Protein AF-A0A961UV04-F1 (afdb_monomer_lite)

Sequence (150 aa):
HRDRMTTDLFFTLDLLDCFPDLKLLGDISHFLVGREFEWPIDETNHSYIHRILDSSWAFHGRVASREQVQIEISFPHHRMWLDLFLDWWEYGFRSWKRRAGPDDTLAFTCELGPKPYAITGPDGNDTTDRWAEALMMKDLVKARWDSLAS

Structure (mmCIF, N/CA/C/O backbone):
data_AF-A0A961UV04-F1
#
_entry.id   AF-A0A961UV04-F1
#
loop_
_atom_site.group_PDB
_atom_site.id
_atom_site.type_symbol
_atom_site.label_atom_id
_atom_site.label_alt_id
_atom_site.label_comp_id
_atom_site.label_asym_id
_atom_site.label_entity_id
_atom_site.label_seq_id
_atom_site.pdbx_PDB_ins_code
_atom_site.Cartn_x
_atom_site.Cartn_y
_atom_site.Cartn_z
_atom_site.occupancy
_atom_site.B_iso_or_equiv
_atom_site.auth_seq_id
_atom_site.auth_comp_id
_atom_site.auth_asym_id
_atom_site.auth_atom_id
_atom_site.pdbx_PDB_model_num
ATOM 1 N N . HIS A 1 1 ? -1.252 -11.346 0.962 1.00 73.31 1 HIS A N 1
ATOM 2 C CA . HIS A 1 1 ? -0.018 -12.121 0.700 1.00 73.31 1 HIS A CA 1
ATOM 3 C C . HIS A 1 1 ? -0.307 -13.309 -0.197 1.00 73.31 1 HIS A C 1
ATOM 5 O O . HIS A 1 1 ? -1.309 -13.978 0.045 1.00 73.31 1 HIS A O 1
ATOM 11 N N . ARG A 1 2 ? 0.547 -13.547 -1.206 1.00 72.50 2 ARG A N 1
ATOM 12 C CA . ARG A 1 2 ? 0.425 -14.647 -2.189 1.00 72.50 2 ARG A CA 1
ATOM 13 C C . ARG A 1 2 ? 0.533 -16.021 -1.513 1.00 72.50 2 ARG A C 1
ATOM 15 O O . ARG A 1 2 ? 1.174 -16.13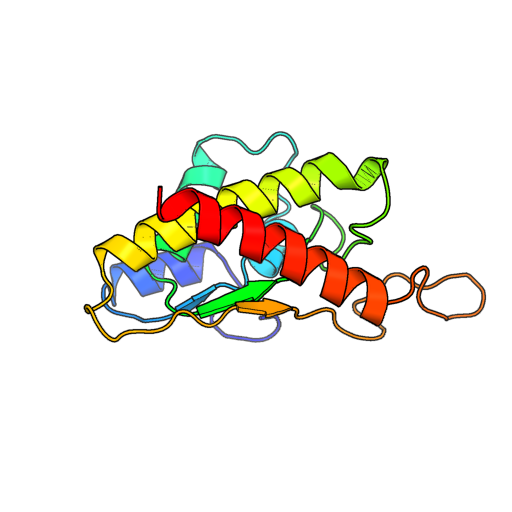6 -0.470 1.00 72.50 2 ARG A O 1
ATOM 22 N N . ASP A 1 3 ? -0.104 -17.037 -2.093 1.00 77.19 3 ASP A N 1
ATOM 23 C CA . ASP A 1 3 ? -0.145 -18.425 -1.592 1.00 77.19 3 ASP A CA 1
ATOM 24 C C . ASP A 1 3 ? -0.715 -18.561 -0.170 1.00 77.19 3 ASP A C 1
ATOM 26 O O . ASP A 1 3 ? -0.439 -19.512 0.566 1.00 77.19 3 ASP A O 1
ATOM 30 N N . ARG A 1 4 ? -1.536 -17.587 0.237 1.00 82.88 4 ARG A N 1
ATOM 31 C CA . ARG A 1 4 ? -2.293 -17.609 1.491 1.00 82.88 4 ARG A CA 1
ATOM 32 C C . ARG A 1 4 ? -3.780 -17.664 1.192 1.00 82.88 4 ARG A C 1
ATOM 34 O O . ARG A 1 4 ? -4.232 -17.208 0.148 1.00 82.88 4 ARG A O 1
ATOM 41 N N . MET A 1 5 ? -4.536 -18.156 2.168 1.00 84.75 5 MET A N 1
ATOM 42 C CA . MET A 1 5 ? -5.997 -18.231 2.120 1.00 84.75 5 MET A CA 1
ATOM 43 C C . MET A 1 5 ? -6.648 -16.893 1.710 1.00 84.75 5 MET A C 1
ATOM 45 O O . MET A 1 5 ? -7.600 -16.891 0.945 1.00 84.75 5 MET A O 1
ATOM 49 N N . THR A 1 6 ? -6.094 -15.760 2.150 1.00 88.94 6 THR A N 1
ATOM 50 C CA . THR A 1 6 ? -6.596 -14.404 1.863 1.00 88.94 6 THR A CA 1
ATOM 51 C C . THR A 1 6 ? -5.938 -13.742 0.642 1.00 88.94 6 THR A C 1
ATOM 53 O O . THR A 1 6 ? -5.827 -12.521 0.569 1.00 88.94 6 THR A O 1
ATOM 56 N N . THR A 1 7 ? -5.424 -14.529 -0.311 1.00 89.31 7 THR A N 1
ATOM 57 C CA . THR A 1 7 ? -4.916 -14.004 -1.595 1.00 89.31 7 THR A CA 1
ATOM 58 C C . THR A 1 7 ? -6.040 -13.453 -2.470 1.00 89.31 7 THR A C 1
ATOM 60 O O . THR A 1 7 ? -5.854 -12.420 -3.108 1.00 89.31 7 THR A O 1
ATOM 63 N N . ASP A 1 8 ? -7.183 -14.138 -2.520 1.00 94.56 8 ASP A N 1
ATOM 64 C CA . ASP A 1 8 ? -8.311 -13.725 -3.353 1.00 94.56 8 ASP A CA 1
ATOM 65 C C . ASP A 1 8 ? -9.168 -12.670 -2.641 1.00 94.56 8 ASP A C 1
ATOM 67 O O . ASP A 1 8 ? -9.497 -12.810 -1.459 1.00 94.56 8 ASP A O 1
ATOM 71 N N . LEU A 1 9 ? -9.520 -11.605 -3.368 1.00 96.81 9 LEU A N 1
ATOM 72 C CA . LEU A 1 9 ? -10.275 -10.481 -2.818 1.00 96.81 9 LEU A CA 1
ATOM 73 C C . LEU A 1 9 ? -11.675 -10.909 -2.388 1.00 96.81 9 LEU A C 1
ATOM 75 O O . LEU A 1 9 ? -12.067 -10.634 -1.260 1.00 96.81 9 LEU A O 1
ATOM 79 N N . PHE A 1 10 ? -12.422 -11.580 -3.263 1.00 97.12 10 PHE A N 1
ATOM 80 C CA . PHE A 1 10 ? -13.821 -11.904 -2.991 1.00 97.12 10 PHE A CA 1
ATOM 81 C C . PHE A 1 10 ? -13.951 -12.929 -1.878 1.00 97.12 10 PHE A C 1
ATOM 83 O O . PHE A 1 10 ? -14.726 -12.712 -0.954 1.00 97.12 10 PHE A O 1
ATOM 90 N N . PHE A 1 11 ? -13.099 -13.950 -1.873 1.00 96.69 11 PHE A N 1
ATOM 91 C CA . PHE A 1 11 ? -13.034 -14.885 -0.761 1.00 96.69 11 PHE A CA 1
ATOM 92 C C . PHE A 1 11 ? -12.695 -14.187 0.565 1.00 96.69 11 PHE A C 1
ATOM 94 O O . PHE A 1 11 ? -13.271 -14.501 1.604 1.00 96.69 11 PHE A O 1
ATOM 101 N N . THR A 1 12 ? -11.784 -13.208 0.551 1.00 97.44 12 THR A N 1
ATOM 102 C CA . THR A 1 12 ? -11.477 -12.426 1.758 1.00 97.44 12 THR A CA 1
ATOM 103 C C . THR A 1 12 ? -12.672 -11.579 2.201 1.00 97.44 12 THR A C 1
ATOM 105 O O . THR A 1 12 ? -12.923 -11.484 3.399 1.00 97.44 12 THR A O 1
ATOM 108 N N . LEU A 1 13 ? -13.439 -10.999 1.274 1.00 98.00 13 LEU A N 1
ATOM 109 C CA . LEU A 1 13 ? -14.670 -10.273 1.602 1.00 98.00 13 LEU A CA 1
ATOM 110 C C . LEU A 1 13 ? -15.741 -11.201 2.197 1.00 98.00 13 LEU A C 1
ATOM 112 O O . LEU A 1 13 ? -16.330 -10.843 3.213 1.00 98.00 13 LEU A O 1
ATOM 116 N N . ASP A 1 14 ? -15.926 -12.403 1.645 1.00 97.88 14 ASP A N 1
ATOM 117 C CA . ASP A 1 14 ? -16.846 -13.411 2.191 1.00 97.88 14 ASP A CA 1
ATOM 118 C C . ASP A 1 14 ? -16.440 -13.830 3.615 1.00 97.88 14 ASP A C 1
ATOM 120 O O . ASP A 1 14 ? -17.284 -14.008 4.499 1.00 97.88 14 ASP A O 1
ATOM 124 N N . LEU A 1 15 ? -15.131 -13.949 3.874 1.00 97.12 15 LEU A N 1
ATOM 125 C CA . LEU A 1 15 ? -14.613 -14.190 5.221 1.00 97.12 15 LEU A CA 1
ATOM 126 C C . LEU A 1 15 ? -14.935 -13.036 6.175 1.00 97.12 15 LEU A C 1
ATOM 128 O O . LEU A 1 15 ? -15.293 -13.300 7.320 1.00 97.12 15 LEU A O 1
ATOM 132 N N . LEU A 1 16 ? -14.820 -11.783 5.731 1.00 97.56 16 LEU A N 1
ATOM 133 C CA . LEU A 1 16 ? -15.167 -10.618 6.551 1.00 97.56 16 LEU A CA 1
ATOM 134 C C . LEU A 1 16 ? -16.668 -10.548 6.851 1.00 97.56 16 LEU A C 1
ATOM 136 O O . LEU A 1 16 ? -17.039 -10.139 7.947 1.00 97.56 16 LEU A O 1
ATOM 140 N N . ASP A 1 17 ? -17.524 -11.003 5.935 1.00 97.56 17 ASP A N 1
ATOM 141 C CA . ASP A 1 17 ? -18.967 -11.102 6.187 1.00 97.56 17 ASP A CA 1
ATOM 142 C C . ASP A 1 17 ? -19.293 -12.166 7.248 1.00 97.56 17 ASP A C 1
ATOM 144 O O . ASP A 1 17 ? -20.208 -11.992 8.054 1.00 97.56 17 ASP A O 1
ATOM 148 N N . CYS A 1 18 ? -18.510 -13.247 7.304 1.00 97.81 18 CYS A N 1
ATOM 149 C CA . CYS A 1 18 ? -18.651 -14.291 8.322 1.00 97.81 18 CYS A CA 1
ATOM 150 C C . CYS A 1 18 ? -18.003 -13.915 9.668 1.00 97.81 18 CYS A C 1
ATOM 152 O O . CYS A 1 18 ? -18.469 -14.345 10.724 1.00 97.81 18 CYS A O 1
ATOM 154 N N . PHE A 1 19 ? -16.920 -13.135 9.634 1.00 97.06 19 PHE A N 1
ATOM 155 C CA . PHE A 1 19 ? -16.104 -12.757 10.788 1.00 97.06 19 PHE A CA 1
ATOM 156 C C . PHE A 1 19 ? -15.836 -11.241 10.780 1.00 97.06 19 PHE A C 1
ATOM 158 O O . PHE A 1 19 ? -14.717 -10.816 10.485 1.00 97.06 19 PHE A O 1
ATOM 165 N N . PRO A 1 20 ? -16.830 -10.407 11.136 1.00 94.50 20 PRO A N 1
ATOM 166 C CA . PRO A 1 20 ? -16.734 -8.948 11.005 1.00 94.50 20 PRO A CA 1
ATOM 167 C C . PRO A 1 20 ? -15.636 -8.313 11.872 1.00 94.50 20 PRO A C 1
ATOM 169 O O . PRO A 1 20 ? -15.096 -7.266 11.520 1.00 94.50 20 PRO A O 1
ATOM 172 N N . ASP A 1 21 ? -15.254 -8.967 12.972 1.00 95.00 21 ASP A N 1
ATOM 173 C CA . ASP A 1 21 ? -14.198 -8.501 13.879 1.00 95.00 21 ASP A CA 1
ATOM 174 C C . ASP A 1 21 ? -12.790 -9.000 13.494 1.00 95.00 21 ASP A C 1
ATOM 176 O O . ASP A 1 21 ? -11.817 -8.767 14.224 1.00 95.00 21 ASP A O 1
ATOM 180 N N . LEU A 1 22 ? -12.652 -9.710 12.365 1.00 96.38 22 LEU A N 1
ATOM 181 C CA . LEU A 1 22 ? -11.370 -10.239 11.907 1.00 96.38 22 LEU A CA 1
ATOM 182 C C . LEU A 1 22 ? -10.386 -9.096 11.630 1.00 96.38 22 LEU A C 1
ATOM 184 O O . LEU A 1 22 ? -10.621 -8.222 10.798 1.00 96.38 22 LEU A O 1
ATOM 188 N N . LYS A 1 23 ? -9.241 -9.130 12.316 1.00 96.38 23 LYS A N 1
ATOM 189 C CA . LYS A 1 23 ? -8.183 -8.130 12.155 1.00 96.38 23 LYS A CA 1
ATOM 190 C C . LYS A 1 23 ? -7.231 -8.536 11.034 1.00 96.38 23 LYS A C 1
ATOM 192 O O . LYS A 1 23 ? -6.533 -9.543 11.151 1.00 96.38 23 LYS A O 1
ATOM 197 N N . LEU A 1 24 ? -7.172 -7.736 9.973 1.00 97.12 24 LEU A N 1
ATOM 198 C CA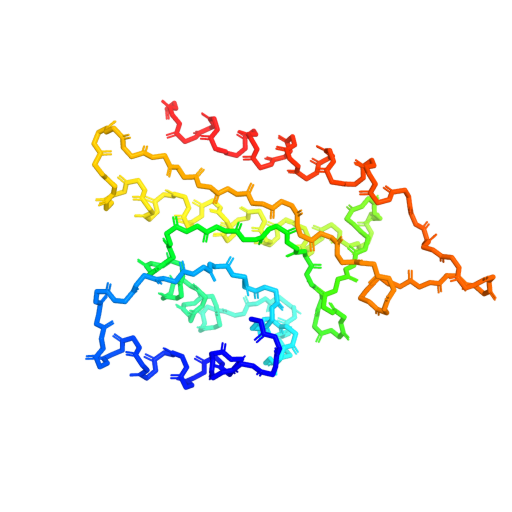 . LEU A 1 24 ? -6.295 -7.974 8.828 1.00 97.12 24 LEU A CA 1
ATOM 199 C C . LEU A 1 24 ? -4.987 -7.179 8.914 1.00 97.12 24 LEU A C 1
ATOM 201 O O . LEU A 1 24 ? -4.939 -6.059 9.429 1.00 97.12 24 LEU A O 1
ATOM 205 N N . LEU A 1 25 ? -3.935 -7.753 8.331 1.00 96.75 25 LEU A N 1
ATOM 206 C CA . LEU A 1 25 ? -2.766 -7.013 7.864 1.00 96.75 25 LEU A CA 1
ATOM 207 C C . LEU A 1 25 ? -3.048 -6.550 6.428 1.00 96.75 25 LEU A C 1
ATOM 209 O O . LEU A 1 25 ? -3.100 -7.369 5.509 1.00 96.75 25 LEU A O 1
ATOM 213 N N . GLY A 1 26 ? -3.277 -5.251 6.255 1.00 96.62 26 GLY A N 1
ATOM 214 C CA . GLY A 1 26 ? -3.681 -4.617 5.005 1.00 96.62 26 GLY A CA 1
ATOM 215 C C . GLY A 1 26 ? -2.534 -4.500 4.006 1.00 96.62 26 GLY A C 1
ATOM 216 O O . GLY A 1 26 ? -1.926 -3.440 3.871 1.00 96.62 26 GLY A O 1
ATOM 217 N N . ASP A 1 27 ? -2.250 -5.588 3.295 1.00 96.19 27 ASP A N 1
ATOM 218 C CA . ASP A 1 27 ? -1.378 -5.603 2.117 1.00 96.19 27 ASP A CA 1
ATOM 219 C C . ASP A 1 27 ? -2.226 -5.606 0.836 1.00 96.19 27 ASP A C 1
ATOM 221 O O . ASP A 1 27 ? -2.447 -6.636 0.192 1.00 96.19 27 ASP A O 1
ATOM 225 N N . ILE A 1 28 ? -2.756 -4.427 0.503 1.00 97.81 28 ILE A N 1
ATOM 226 C CA . ILE A 1 28 ? -3.718 -4.231 -0.593 1.00 97.81 28 ILE A CA 1
ATOM 227 C C . ILE A 1 28 ? -3.088 -4.354 -1.990 1.00 97.81 28 ILE A C 1
ATOM 229 O O . ILE A 1 28 ? -3.810 -4.482 -2.980 1.00 97.81 28 ILE A O 1
ATOM 233 N N . SER A 1 29 ? -1.752 -4.391 -2.073 1.00 96.88 29 SER A N 1
ATOM 234 C CA . SER A 1 29 ? -1.009 -4.561 -3.327 1.00 96.88 29 SER A CA 1
ATOM 235 C C . SER A 1 29 ? -1.382 -5.857 -4.049 1.00 96.88 29 SER A C 1
ATOM 237 O O . SER A 1 29 ? -1.555 -5.875 -5.268 1.00 96.88 29 SER A O 1
ATOM 239 N N . HIS A 1 30 ? -1.612 -6.925 -3.282 1.00 95.88 30 HIS A N 1
ATOM 240 C CA . HIS A 1 30 ? -2.008 -8.230 -3.800 1.00 95.88 30 HIS A CA 1
ATOM 241 C C . HIS A 1 30 ? -3.412 -8.251 -4.403 1.00 95.88 30 HIS A C 1
ATOM 243 O O . HIS A 1 30 ? -3.635 -8.989 -5.360 1.00 95.88 30 HIS A O 1
ATOM 249 N N . PHE A 1 31 ? -4.345 -7.457 -3.874 1.00 97.50 31 PHE A N 1
ATOM 250 C CA . PHE A 1 31 ? -5.699 -7.400 -4.419 1.00 97.50 31 PHE A CA 1
ATOM 251 C C . PHE A 1 31 ? -5.728 -6.638 -5.738 1.00 97.50 31 PHE A C 1
ATOM 253 O O . PHE A 1 31 ? -6.336 -7.126 -6.685 1.00 97.50 31 PHE A O 1
ATOM 260 N N . LEU A 1 32 ? -5.016 -5.508 -5.831 1.00 97.50 32 LEU A N 1
ATOM 261 C CA . LEU A 1 32 ? -4.940 -4.728 -7.067 1.00 97.50 32 LEU A CA 1
ATOM 262 C C . LEU A 1 32 ? -4.363 -5.553 -8.223 1.00 97.50 32 LEU A C 1
ATOM 264 O O . LEU A 1 32 ? -4.982 -5.621 -9.283 1.00 97.50 32 LEU A O 1
ATOM 268 N N . VAL A 1 33 ? -3.214 -6.208 -8.011 1.00 96.38 33 VAL A N 1
ATOM 269 C CA . VAL A 1 33 ? -2.577 -7.023 -9.060 1.00 96.38 33 VAL A CA 1
ATOM 270 C C . VAL A 1 33 ? -3.356 -8.315 -9.325 1.00 96.38 33 VAL A C 1
ATOM 272 O O . VAL A 1 33 ? -3.543 -8.701 -10.470 1.00 96.38 33 VAL A O 1
ATOM 275 N N . GLY A 1 34 ? -3.863 -8.987 -8.284 1.00 95.44 34 GLY A N 1
ATOM 276 C CA . GLY A 1 34 ? -4.549 -10.276 -8.425 1.00 95.44 34 GLY A CA 1
ATOM 277 C C . GLY A 1 34 ? -5.927 -10.177 -9.078 1.00 95.44 34 GLY A C 1
ATOM 278 O O . GLY A 1 34 ? -6.380 -11.129 -9.709 1.00 95.44 34 GLY A O 1
ATOM 279 N N . ARG A 1 35 ? -6.597 -9.030 -8.934 1.00 95.62 35 ARG A N 1
ATOM 280 C CA . ARG A 1 35 ? -7.882 -8.735 -9.581 1.00 95.62 35 ARG A CA 1
ATOM 281 C C . ARG A 1 35 ? -7.736 -7.926 -10.861 1.00 95.62 35 ARG A C 1
ATOM 283 O O . ARG A 1 35 ? -8.752 -7.617 -11.477 1.00 95.62 35 ARG A O 1
ATOM 290 N N . GLU A 1 36 ? -6.502 -7.592 -11.228 1.00 96.38 36 GLU A N 1
ATOM 291 C CA . GLU A 1 36 ? -6.175 -6.793 -12.397 1.00 96.38 36 GLU A CA 1
ATOM 292 C C . GLU A 1 36 ? -7.005 -5.501 -12.506 1.00 96.38 36 GLU A C 1
ATOM 294 O O . GLU A 1 36 ? -7.623 -5.229 -13.538 1.00 96.38 36 GLU A O 1
ATOM 299 N N . PHE A 1 37 ? -7.049 -4.695 -11.442 1.00 97.69 37 PHE A N 1
ATOM 300 C CA . PHE A 1 37 ? -7.857 -3.476 -11.475 1.00 97.69 37 PHE A CA 1
ATOM 301 C C . PHE A 1 37 ? -7.388 -2.512 -12.576 1.00 97.69 37 PHE A C 1
ATOM 303 O O . PHE A 1 37 ? -6.222 -2.112 -12.630 1.00 97.69 37 PHE A O 1
ATOM 310 N N . GLU A 1 38 ? -8.314 -2.143 -13.460 1.00 95.94 38 GLU A N 1
ATOM 311 C CA . GLU A 1 38 ? -8.074 -1.188 -14.536 1.00 95.94 38 GLU A CA 1
ATOM 312 C C . GLU A 1 38 ? -7.961 0.235 -13.988 1.00 95.94 38 GLU A C 1
ATOM 314 O O . GLU A 1 38 ? -8.672 0.614 -13.062 1.00 95.94 38 GLU A O 1
ATOM 319 N N . TRP A 1 39 ? -7.061 1.026 -14.571 1.00 94.00 39 TRP A N 1
ATOM 320 C CA . TRP A 1 39 ? -6.954 2.443 -14.257 1.00 94.00 39 TRP A CA 1
ATOM 321 C C . TRP A 1 39 ? -7.790 3.292 -15.232 1.00 94.00 39 TRP A C 1
ATOM 323 O O . TRP A 1 39 ? -7.642 3.109 -16.441 1.00 94.00 39 TRP A O 1
ATOM 333 N N . PRO A 1 40 ? -8.562 4.290 -14.762 1.00 96.62 40 PRO A N 1
ATOM 334 C CA . PRO A 1 40 ? -8.799 4.636 -13.360 1.00 96.62 40 P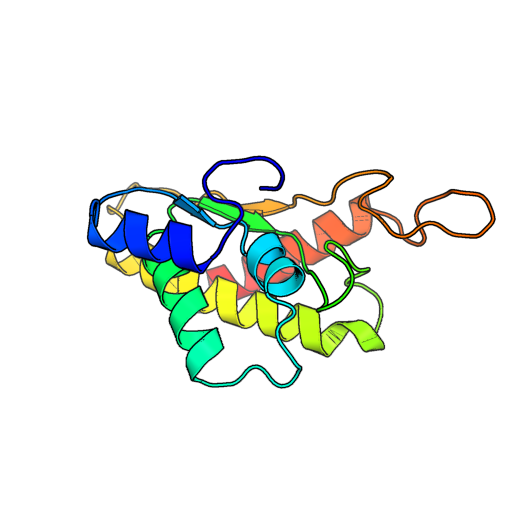RO A CA 1
ATOM 335 C C . PRO A 1 40 ? -9.671 3.595 -12.650 1.00 96.62 40 PRO A C 1
ATOM 337 O O . PRO A 1 40 ? -10.570 3.018 -13.256 1.00 96.62 40 PRO A O 1
ATOM 340 N N . ILE A 1 41 ? -9.410 3.388 -11.356 1.00 97.81 41 ILE A N 1
ATOM 341 C CA . ILE A 1 41 ? -10.168 2.431 -10.544 1.00 97.81 41 ILE A CA 1
ATOM 342 C C . ILE A 1 41 ? -11.611 2.929 -10.410 1.00 97.81 41 ILE A C 1
ATOM 344 O O . ILE A 1 41 ? -11.848 4.071 -10.017 1.00 97.81 41 ILE A O 1
ATOM 348 N N . ASP A 1 42 ? -12.581 2.076 -10.731 1.00 97.94 42 ASP A N 1
ATOM 349 C CA . ASP A 1 42 ? -13.995 2.415 -10.581 1.00 97.94 42 ASP A CA 1
ATOM 350 C C . ASP A 1 42 ? -14.454 2.422 -9.108 1.00 97.94 42 ASP A C 1
ATOM 352 O O . ASP A 1 42 ? -13.805 1.887 -8.202 1.00 97.94 42 ASP A O 1
ATOM 356 N N . GLU A 1 43 ? -15.617 3.026 -8.858 1.00 98.19 43 GLU A N 1
ATOM 357 C CA . GLU A 1 43 ? -16.199 3.124 -7.513 1.00 98.19 43 GLU A CA 1
ATOM 358 C C . GLU A 1 43 ? -16.436 1.751 -6.865 1.00 98.19 43 GLU A C 1
ATOM 360 O O . GLU A 1 43 ? -16.325 1.606 -5.644 1.00 98.19 43 GLU A O 1
ATOM 365 N N . THR A 1 44 ? -16.718 0.725 -7.672 1.00 98.31 44 THR A N 1
ATOM 366 C CA . THR A 1 44 ? -16.986 -0.632 -7.183 1.00 98.31 44 THR A CA 1
ATOM 367 C C . THR A 1 44 ? -15.715 -1.246 -6.599 1.00 98.31 44 THR A C 1
ATOM 369 O O . THR A 1 44 ? -15.712 -1.706 -5.456 1.00 98.31 44 THR A O 1
ATOM 372 N N . ASN A 1 45 ? -14.604 -1.183 -7.323 1.00 98.25 45 ASN A N 1
ATOM 373 C CA . ASN A 1 45 ? -13.310 -1.691 -6.885 1.00 98.25 45 ASN A CA 1
ATOM 374 C C . ASN A 1 45 ? -12.738 -0.868 -5.724 1.00 98.25 45 ASN A C 1
ATOM 376 O O . ASN A 1 45 ? -12.207 -1.452 -4.775 1.00 98.25 45 ASN A O 1
ATOM 380 N N . HIS A 1 46 ? -12.929 0.458 -5.723 1.00 98.62 46 HIS A N 1
ATOM 381 C CA . HIS A 1 46 ? -12.649 1.288 -4.547 1.00 98.62 46 HIS A CA 1
ATOM 382 C C . HIS A 1 46 ? -13.408 0.784 -3.313 1.00 98.62 46 HIS A C 1
ATOM 384 O O . HIS A 1 46 ? -12.806 0.606 -2.253 1.00 98.62 46 HIS A O 1
ATOM 390 N N . SER A 1 47 ? -14.707 0.492 -3.448 1.00 98.62 47 SER A N 1
ATOM 391 C CA . SER A 1 47 ? -15.531 0.016 -2.330 1.00 98.62 47 SER A CA 1
ATOM 392 C C . SER A 1 47 ? -15.039 -1.314 -1.749 1.00 98.62 47 SER A C 1
ATOM 394 O O . SER A 1 47 ? -15.039 -1.493 -0.530 1.00 98.62 47 SER A O 1
ATOM 396 N N . TYR A 1 48 ? -14.541 -2.228 -2.587 1.00 98.69 48 TYR A N 1
ATOM 397 C CA . TYR A 1 48 ? -13.976 -3.493 -2.118 1.00 98.69 48 TYR A CA 1
ATOM 398 C C . TYR A 1 48 ? -12.692 -3.288 -1.318 1.00 98.69 48 TYR A C 1
ATOM 400 O O . TYR A 1 48 ? -12.533 -3.884 -0.253 1.00 98.69 48 TYR A O 1
ATOM 408 N N . ILE A 1 49 ? -11.796 -2.415 -1.781 1.00 98.75 49 ILE A N 1
ATOM 409 C CA . ILE A 1 49 ? -10.572 -2.096 -1.040 1.00 98.75 49 ILE A CA 1
ATOM 410 C C . ILE A 1 49 ? -10.901 -1.376 0.266 1.00 98.75 49 ILE A C 1
ATOM 412 O O . ILE A 1 49 ? -10.327 -1.712 1.298 1.00 98.75 49 ILE A O 1
ATOM 416 N N . HIS A 1 50 ? -11.875 -0.466 0.272 1.00 98.81 50 HIS A N 1
ATOM 417 C CA . HIS A 1 50 ? -12.347 0.172 1.500 1.00 98.81 50 HIS A CA 1
ATOM 418 C C . HIS A 1 50 ? -12.845 -0.851 2.530 1.00 98.81 50 HIS A C 1
ATOM 420 O O . HIS A 1 50 ? -12.447 -0.756 3.687 1.00 98.81 50 HIS A O 1
ATOM 426 N N . ARG A 1 51 ? -13.589 -1.891 2.120 1.00 98.44 51 ARG A N 1
ATOM 427 C CA . ARG A 1 51 ? -13.991 -2.986 3.026 1.00 98.44 51 ARG A CA 1
ATOM 428 C C . ARG A 1 51 ? -12.792 -3.713 3.644 1.00 98.44 51 ARG A C 1
ATOM 430 O O . ARG A 1 51 ? -12.783 -3.957 4.845 1.00 98.44 51 ARG A O 1
ATOM 437 N N . ILE A 1 52 ? -11.755 -4.015 2.858 1.00 98.62 52 ILE A N 1
ATOM 438 C CA . ILE A 1 52 ? -10.507 -4.604 3.380 1.00 98.62 52 ILE A CA 1
ATOM 439 C C . ILE A 1 52 ? -9.833 -3.664 4.391 1.00 98.62 52 ILE A C 1
ATOM 441 O O . ILE A 1 52 ? -9.360 -4.095 5.447 1.00 98.62 52 ILE A O 1
ATOM 445 N N . LEU A 1 53 ? -9.779 -2.370 4.077 1.00 98.75 53 LEU A N 1
ATOM 446 C CA . LEU A 1 53 ? -9.154 -1.344 4.911 1.00 98.75 53 LEU A CA 1
ATOM 447 C C . LEU A 1 53 ? -9.927 -1.099 6.214 1.00 98.75 53 LEU A C 1
ATOM 449 O O . LEU A 1 53 ? -9.313 -0.872 7.258 1.00 98.75 53 LEU A O 1
ATOM 453 N N . ASP A 1 54 ? -11.252 -1.223 6.185 1.00 98.50 54 ASP A N 1
ATOM 454 C CA . ASP A 1 54 ? -12.115 -1.124 7.364 1.00 98.50 54 ASP A CA 1
ATOM 455 C C . ASP A 1 54 ? -11.882 -2.262 8.367 1.00 98.50 54 ASP A C 1
ATOM 457 O O . ASP A 1 54 ? -12.091 -2.071 9.564 1.00 98.50 54 ASP A O 1
ATOM 461 N N . SER A 1 55 ? -11.330 -3.392 7.921 1.00 98.06 55 SER A N 1
ATOM 462 C CA . SER A 1 55 ? -10.891 -4.503 8.778 1.00 98.06 55 SER A CA 1
ATOM 463 C C . SER A 1 55 ? -9.373 -4.551 8.999 1.00 98.06 55 SER A C 1
ATOM 465 O O . SER A 1 55 ? -8.874 -5.424 9.712 1.00 98.06 55 SER A O 1
ATOM 467 N N . SER A 1 56 ? -8.604 -3.614 8.436 1.00 98.31 56 SER A N 1
ATOM 468 C CA . SER A 1 56 ? -7.141 -3.585 8.567 1.00 98.31 56 SER A CA 1
ATOM 469 C C . SER A 1 56 ? -6.697 -2.946 9.889 1.00 98.31 56 SER A C 1
ATOM 471 O O . SER A 1 56 ? -7.208 -1.902 10.299 1.00 98.31 56 SER A O 1
ATOM 473 N N . TRP A 1 57 ? -5.749 -3.582 10.581 1.00 98.00 57 TRP A N 1
ATOM 474 C CA . TRP A 1 57 ? -5.185 -3.129 11.869 1.00 98.00 57 TRP A CA 1
ATOM 475 C C . TRP A 1 57 ? -3.676 -2.872 11.833 1.00 98.00 57 TRP A C 1
ATOM 477 O O . TRP A 1 57 ? -3.119 -2.326 12.780 1.00 98.00 57 TRP A O 1
ATOM 487 N N . ALA A 1 58 ? -3.030 -3.252 10.738 1.00 98.00 58 ALA A N 1
ATOM 488 C CA . ALA A 1 58 ? -1.654 -2.937 10.393 1.00 98.00 58 ALA A CA 1
ATOM 489 C C . ALA A 1 58 ? -1.547 -2.919 8.865 1.00 98.00 58 ALA A C 1
ATOM 491 O O . ALA A 1 58 ? -2.427 -3.452 8.185 1.00 98.00 58 ALA A O 1
ATOM 492 N N . PHE A 1 59 ? -0.485 -2.329 8.324 1.00 98.50 59 PHE A N 1
ATOM 493 C CA . PHE A 1 59 ? -0.346 -2.094 6.888 1.00 98.50 59 PHE A CA 1
ATOM 494 C C . PHE A 1 59 ? 1.016 -2.521 6.369 1.00 98.50 59 PHE A C 1
ATOM 496 O O . PHE A 1 59 ? 2.042 -2.301 7.017 1.00 98.50 59 PHE A O 1
ATOM 503 N N . HIS A 1 60 ? 1.019 -3.058 5.153 1.00 97.50 60 HIS A N 1
ATOM 504 C CA . HIS A 1 60 ? 2.229 -3.197 4.360 1.00 97.50 60 HIS A CA 1
ATOM 505 C C . HIS A 1 60 ? 2.251 -2.146 3.251 1.00 97.50 60 HIS A C 1
ATOM 507 O O . HIS A 1 60 ? 1.319 -2.013 2.458 1.00 97.50 60 HIS A O 1
ATOM 513 N N . GLY A 1 61 ? 3.346 -1.396 3.215 1.00 96.81 61 GLY A N 1
ATOM 514 C CA . GLY A 1 61 ? 3.650 -0.405 2.203 1.00 96.81 61 GLY A CA 1
ATOM 515 C C . GLY A 1 61 ? 4.317 -1.049 1.003 1.00 96.81 61 GLY A C 1
ATOM 516 O O . GLY A 1 61 ? 5.539 -1.195 0.978 1.00 96.81 61 GLY A O 1
ATOM 517 N N . ARG A 1 62 ? 3.508 -1.427 0.017 1.00 96.56 62 ARG A N 1
ATOM 518 C CA . ARG A 1 62 ? 3.936 -1.820 -1.325 1.00 96.56 62 ARG A CA 1
ATOM 519 C C . ARG A 1 62 ? 2.964 -1.221 -2.330 1.00 96.56 62 ARG A C 1
ATOM 521 O O . ARG A 1 62 ? 1.757 -1.298 -2.127 1.00 96.56 62 ARG A O 1
ATOM 528 N N . VAL A 1 63 ? 3.496 -0.647 -3.404 1.00 97.62 63 VAL A N 1
ATOM 529 C CA . VAL A 1 63 ? 2.700 -0.129 -4.521 1.00 97.62 63 VAL A CA 1
ATOM 530 C C . VAL A 1 63 ? 2.774 -1.137 -5.658 1.00 97.62 63 VAL A C 1
ATOM 532 O O . VAL A 1 63 ? 3.869 -1.500 -6.089 1.00 97.62 63 VAL A O 1
ATOM 535 N N . ALA A 1 64 ? 1.611 -1.580 -6.123 1.00 97.31 64 ALA A N 1
ATOM 536 C CA . ALA A 1 64 ? 1.468 -2.441 -7.289 1.00 97.31 64 ALA A CA 1
ATOM 537 C C . ALA A 1 64 ? 0.900 -1.647 -8.471 1.00 97.31 64 ALA A C 1
ATOM 539 O O . ALA A 1 64 ? 0.186 -0.662 -8.284 1.00 97.31 64 ALA A O 1
ATOM 540 N N . SER A 1 65 ? 1.169 -2.123 -9.681 1.00 97.12 65 SER A N 1
ATOM 541 C CA . SER A 1 65 ? 0.337 -1.847 -10.849 1.00 97.12 65 SER A CA 1
ATOM 542 C C . SER A 1 65 ? -0.586 -3.037 -11.111 1.00 97.12 65 SER A C 1
ATOM 544 O O . SER A 1 65 ? -0.466 -4.091 -10.479 1.00 97.12 65 SER A O 1
ATOM 546 N N . ARG A 1 66 ? -1.487 -2.886 -12.087 1.00 95.88 66 ARG A N 1
ATOM 547 C CA . ARG A 1 66 ? -2.341 -3.975 -12.583 1.00 95.88 66 ARG A CA 1
ATOM 548 C C . ARG A 1 66 ? -1.554 -5.246 -12.938 1.00 95.88 66 ARG A C 1
ATOM 550 O O . ARG A 1 66 ? -2.086 -6.340 -12.810 1.00 95.88 66 ARG A O 1
ATOM 557 N N . GLU A 1 67 ? -0.304 -5.099 -13.373 1.00 94.62 67 GLU A N 1
ATOM 558 C CA . GLU A 1 67 ? 0.492 -6.174 -13.980 1.00 94.62 67 GLU A CA 1
ATOM 559 C C . GLU A 1 67 ? 1.719 -6.571 -13.147 1.00 94.62 67 GLU A C 1
ATOM 561 O O . GLU A 1 67 ? 2.301 -7.629 -13.374 1.00 94.62 67 GLU A O 1
ATOM 566 N N . GLN A 1 68 ? 2.109 -5.757 -12.160 1.00 94.81 68 GLN A N 1
ATOM 567 C CA . GLN A 1 68 ? 3.287 -5.997 -11.333 1.00 94.81 68 GLN A CA 1
ATOM 568 C C . GLN A 1 68 ? 2.988 -5.699 -9.863 1.00 94.81 68 GLN A C 1
ATOM 570 O O . GLN A 1 68 ? 2.599 -4.593 -9.500 1.00 94.81 68 GLN A O 1
ATOM 575 N N . VAL A 1 69 ? 3.249 -6.676 -8.990 1.00 94.44 69 VAL A N 1
ATOM 576 C CA . VAL A 1 69 ? 2.972 -6.570 -7.544 1.00 94.44 69 VAL A CA 1
ATOM 577 C C . VAL A 1 69 ? 3.799 -5.483 -6.844 1.00 94.44 69 VAL A C 1
ATOM 579 O O . VAL A 1 69 ? 3.385 -4.975 -5.808 1.00 94.44 69 VAL A O 1
ATOM 582 N N . GLN A 1 70 ? 4.961 -5.127 -7.394 1.00 95.69 70 GLN A N 1
ATOM 583 C CA . GLN A 1 70 ? 5.846 -4.094 -6.866 1.00 95.69 70 GLN A CA 1
ATOM 584 C C . GLN A 1 70 ? 6.493 -3.301 -8.001 1.00 95.69 70 GLN A C 1
ATOM 586 O O . GLN A 1 70 ? 7.251 -3.866 -8.790 1.00 95.69 70 GLN A O 1
ATOM 591 N N . ILE A 1 71 ? 6.220 -2.000 -8.038 1.00 96.25 71 ILE A N 1
ATOM 592 C CA . ILE A 1 71 ? 6.794 -1.050 -8.999 1.00 96.25 71 ILE A CA 1
ATOM 593 C C . ILE A 1 71 ? 7.679 -0.012 -8.296 1.00 96.25 71 ILE A C 1
ATOM 595 O O . ILE A 1 71 ? 7.548 0.221 -7.092 1.00 96.25 71 ILE A O 1
ATOM 599 N N . GLU A 1 72 ? 8.553 0.632 -9.060 1.00 95.94 72 GLU A N 1
ATOM 600 C CA . GLU A 1 72 ? 9.427 1.720 -8.625 1.00 95.94 72 GLU A CA 1
ATOM 601 C C . GLU A 1 72 ? 8.600 2.980 -8.365 1.00 95.94 72 GLU A C 1
ATOM 603 O O . GLU A 1 72 ? 8.075 3.603 -9.291 1.00 95.94 72 GLU A O 1
ATOM 608 N N . ILE A 1 73 ? 8.481 3.388 -7.105 1.00 96.69 73 ILE A N 1
ATOM 609 C CA . ILE A 1 73 ? 7.671 4.555 -6.725 1.00 96.69 73 ILE A CA 1
ATOM 610 C C . ILE A 1 73 ? 8.360 5.885 -7.053 1.00 96.69 73 ILE A C 1
ATOM 612 O O . ILE A 1 73 ? 7.712 6.930 -7.104 1.00 96.69 73 ILE A O 1
ATOM 616 N N . SER A 1 74 ? 9.674 5.854 -7.273 1.00 96.56 74 SER A N 1
ATOM 617 C CA . SER A 1 74 ? 10.470 7.014 -7.674 1.00 96.56 74 SER A CA 1
ATOM 618 C C . SER A 1 74 ? 10.279 7.399 -9.147 1.00 96.56 74 SER A C 1
ATOM 620 O O . SER A 1 74 ? 10.671 8.496 -9.552 1.00 96.56 74 SER A O 1
ATOM 622 N N . PHE A 1 75 ? 9.666 6.536 -9.965 1.00 97.06 75 PHE A N 1
ATOM 623 C CA . PHE A 1 75 ? 9.511 6.773 -11.398 1.00 97.06 75 PHE A CA 1
ATOM 624 C C . PHE A 1 75 ? 8.281 7.649 -11.695 1.00 97.06 75 PHE A C 1
ATOM 626 O O . PHE A 1 75 ? 7.168 7.307 -11.289 1.00 97.06 75 PHE A O 1
ATOM 633 N N . PRO A 1 76 ? 8.414 8.747 -12.471 1.00 97.44 76 PRO A N 1
ATOM 634 C CA . PRO A 1 76 ? 7.308 9.685 -12.695 1.00 97.44 76 PRO A CA 1
ATOM 635 C C . PRO A 1 76 ? 6.041 9.070 -13.303 1.00 97.44 76 PRO A C 1
ATOM 637 O O . PRO A 1 76 ? 4.939 9.505 -12.986 1.00 97.44 76 PRO A O 1
ATOM 640 N N . HIS A 1 77 ? 6.177 8.055 -14.158 1.00 96.31 77 HIS A N 1
ATOM 641 C CA . HIS A 1 77 ? 5.041 7.386 -14.802 1.00 96.31 77 HIS A CA 1
ATOM 642 C C . HIS A 1 77 ? 4.302 6.412 -13.868 1.00 96.31 77 HIS A C 1
ATOM 644 O O . HIS A 1 77 ? 3.156 6.068 -14.136 1.00 96.31 77 HIS A O 1
ATOM 650 N N . HIS A 1 78 ? 4.907 6.016 -12.743 1.00 97.38 78 HIS A N 1
ATOM 651 C CA . HIS A 1 78 ? 4.255 5.222 -11.697 1.00 97.38 78 HIS A CA 1
ATOM 652 C C . HIS A 1 78 ? 3.513 6.078 -10.667 1.00 97.38 78 HIS A C 1
ATOM 654 O O . HIS A 1 78 ? 2.820 5.541 -9.802 1.00 97.38 78 HIS A O 1
ATOM 660 N N . ARG A 1 79 ? 3.603 7.410 -10.773 1.00 97.75 79 ARG A N 1
ATOM 661 C CA . ARG A 1 79 ? 3.002 8.341 -9.814 1.00 97.75 79 ARG A CA 1
ATOM 662 C C . ARG A 1 79 ? 1.501 8.131 -9.624 1.00 97.75 79 ARG A C 1
ATOM 664 O O . ARG A 1 79 ? 1.037 8.194 -8.498 1.00 97.75 79 ARG A O 1
ATOM 671 N N . MET A 1 80 ? 0.767 7.815 -10.690 1.00 98.19 80 MET A N 1
ATOM 672 C CA . MET A 1 80 ? -0.669 7.510 -10.610 1.00 98.19 80 MET A CA 1
ATOM 673 C C . MET A 1 80 ? -0.988 6.347 -9.657 1.00 98.19 80 MET A C 1
ATOM 675 O O . MET A 1 80 ? -1.940 6.426 -8.887 1.00 98.19 80 MET A O 1
ATOM 679 N N . TRP A 1 81 ? -0.163 5.297 -9.657 1.00 98.50 81 TRP A N 1
ATOM 680 C CA . TRP A 1 81 ? -0.310 4.171 -8.739 1.00 98.50 81 TRP A CA 1
ATOM 681 C C . TRP A 1 81 ? 0.128 4.554 -7.327 1.00 98.50 81 TRP A C 1
ATOM 683 O O . TRP A 1 81 ? -0.560 4.230 -6.368 1.00 98.50 81 TRP A O 1
ATOM 693 N N . LEU A 1 82 ? 1.237 5.285 -7.177 1.00 98.50 82 LEU A N 1
ATOM 694 C CA . LEU A 1 82 ? 1.665 5.772 -5.864 1.00 98.50 82 LEU A CA 1
ATOM 695 C C . LEU A 1 82 ? 0.581 6.637 -5.204 1.00 98.50 82 LEU A C 1
ATOM 697 O O . LEU A 1 82 ? 0.242 6.401 -4.047 1.00 98.50 82 LEU A O 1
ATOM 701 N N . ASP A 1 83 ? 0.021 7.596 -5.940 1.00 98.56 83 ASP A N 1
ATOM 702 C CA . ASP A 1 83 ? -1.021 8.497 -5.447 1.00 98.56 83 ASP A CA 1
ATOM 703 C C . ASP A 1 83 ? -2.291 7.709 -5.063 1.00 98.56 83 ASP A C 1
ATOM 705 O O . ASP A 1 83 ? -2.816 7.912 -3.970 1.00 98.56 83 ASP A O 1
ATOM 709 N N . LEU A 1 84 ? -2.702 6.715 -5.867 1.00 98.75 84 LEU A N 1
ATOM 710 C CA . LEU A 1 84 ? -3.799 5.796 -5.522 1.00 98.75 84 LEU A CA 1
ATOM 711 C C . LEU A 1 84 ? -3.572 5.079 -4.185 1.00 98.75 84 LEU A C 1
ATOM 713 O O . LEU A 1 84 ? -4.465 5.040 -3.338 1.00 98.75 84 LEU A O 1
ATOM 717 N N . PHE A 1 85 ? -2.392 4.486 -3.990 1.00 98.75 85 PHE A N 1
ATOM 718 C CA . PHE A 1 85 ? -2.086 3.764 -2.755 1.00 98.75 85 PHE A CA 1
ATOM 719 C C . PHE A 1 85 ? -1.996 4.706 -1.555 1.00 98.75 85 PHE A C 1
ATOM 721 O O . PHE A 1 85 ? -2.452 4.337 -0.475 1.00 98.75 85 PHE A O 1
ATOM 728 N N . LEU A 1 86 ? -1.465 5.921 -1.728 1.00 98.75 86 LEU A N 1
ATOM 729 C CA . LEU A 1 86 ? -1.463 6.938 -0.675 1.00 98.75 86 LEU A CA 1
ATOM 730 C C . LEU A 1 86 ? -2.889 7.307 -0.253 1.00 98.75 86 LEU A C 1
ATOM 732 O O . LEU A 1 86 ? -3.149 7.395 0.946 1.00 98.75 86 LEU A O 1
ATOM 736 N N . ASP A 1 87 ? -3.809 7.460 -1.205 1.00 98.62 87 ASP A N 1
ATOM 737 C CA . ASP A 1 87 ? -5.209 7.776 -0.918 1.00 98.62 87 ASP A CA 1
ATOM 738 C C . ASP A 1 87 ? -5.933 6.595 -0.240 1.00 98.62 87 ASP A C 1
ATOM 740 O O . ASP A 1 87 ? -6.656 6.782 0.744 1.00 98.62 87 ASP A O 1
ATOM 744 N N . TRP A 1 88 ? -5.684 5.356 -0.677 1.00 98.81 88 TRP A N 1
ATOM 745 C CA . TRP A 1 88 ? -6.188 4.156 0.003 1.00 98.81 88 TRP A CA 1
ATOM 746 C C . TRP A 1 88 ? -5.625 3.993 1.418 1.00 98.81 88 TRP 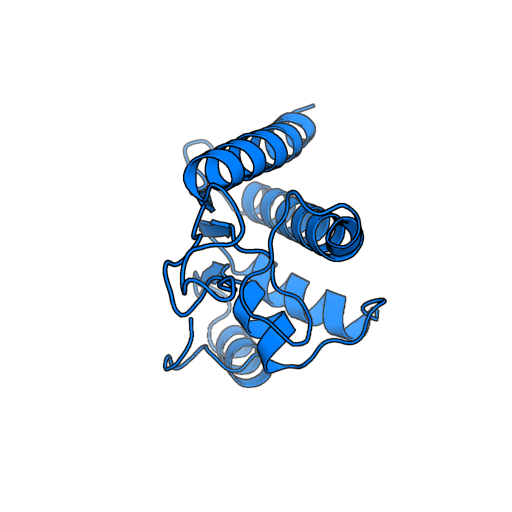A C 1
ATOM 748 O O . TRP A 1 88 ? -6.371 3.691 2.351 1.00 98.81 88 TRP A O 1
ATOM 758 N N . TRP A 1 89 ? -4.326 4.206 1.624 1.00 98.75 89 TRP A N 1
ATOM 759 C CA . TRP A 1 89 ? -3.742 4.159 2.963 1.00 98.75 89 TRP A CA 1
ATOM 760 C C . TRP A 1 89 ? -4.302 5.266 3.851 1.00 98.75 89 TRP A C 1
ATOM 762 O O . TRP A 1 89 ? -4.641 4.989 4.998 1.00 98.75 89 TRP A O 1
ATOM 772 N N . GLU A 1 90 ? -4.499 6.480 3.331 1.00 98.69 90 GLU A N 1
ATOM 773 C CA . GLU A 1 90 ? -5.151 7.559 4.074 1.00 98.69 90 GLU A CA 1
ATOM 774 C C . GLU A 1 90 ? -6.574 7.171 4.510 1.00 98.69 90 GLU A C 1
ATOM 776 O O . GLU A 1 90 ? -6.928 7.357 5.681 1.00 98.69 90 GLU A O 1
ATOM 781 N N . TYR A 1 91 ? -7.372 6.562 3.621 1.00 98.75 91 TYR A N 1
ATOM 782 C CA . TYR A 1 91 ? -8.676 5.996 3.985 1.00 98.75 91 TYR A CA 1
ATOM 783 C C . TYR A 1 91 ? -8.539 4.981 5.128 1.00 98.75 91 TYR A C 1
ATOM 785 O O . TYR A 1 91 ? -9.235 5.086 6.144 1.00 98.75 91 TYR A O 1
ATOM 793 N N . GLY A 1 92 ? -7.611 4.029 4.997 1.00 98.56 92 GLY A N 1
ATOM 794 C CA . GLY A 1 92 ? -7.349 3.002 6.005 1.00 98.56 92 GLY A CA 1
ATOM 795 C C . GLY A 1 92 ? -6.934 3.583 7.356 1.00 98.56 92 GLY A C 1
ATOM 796 O O . GLY A 1 92 ? -7.423 3.140 8.392 1.00 98.56 92 GLY A O 1
ATOM 797 N N . PHE A 1 93 ? -6.109 4.627 7.364 1.00 98.50 93 PHE A N 1
ATOM 798 C CA . PHE A 1 93 ? -5.689 5.329 8.576 1.00 98.50 93 PHE A CA 1
ATOM 799 C C . PHE A 1 93 ? -6.862 6.025 9.263 1.00 98.50 93 PHE A C 1
ATOM 801 O O . PHE A 1 93 ? -7.034 5.892 10.476 1.00 98.50 93 PHE A O 1
ATOM 808 N N . ARG A 1 94 ? -7.708 6.729 8.498 1.00 98.44 94 ARG A N 1
ATOM 809 C CA . ARG A 1 94 ? -8.936 7.348 9.023 1.00 98.44 94 ARG A CA 1
ATOM 810 C C . ARG A 1 94 ? -9.883 6.292 9.588 1.00 98.44 94 ARG A C 1
ATOM 812 O O . ARG A 1 94 ? -10.461 6.509 10.650 1.00 98.44 94 ARG A O 1
ATOM 819 N N . SER A 1 95 ? -10.032 5.158 8.904 1.00 98.12 95 SER A N 1
ATOM 820 C CA . SER A 1 95 ? -10.853 4.042 9.377 1.00 98.12 95 SER A CA 1
ATOM 821 C C . SER A 1 95 ? -10.319 3.421 10.660 1.00 98.12 95 SER A C 1
ATOM 823 O O . SER A 1 95 ? -11.069 3.243 11.619 1.00 98.12 95 SER A O 1
ATOM 825 N N . TRP A 1 96 ? -9.014 3.172 10.725 1.00 98.19 96 TRP A N 1
ATOM 826 C CA . TRP A 1 96 ? -8.356 2.652 11.915 1.00 98.19 96 TRP A CA 1
ATOM 827 C C . TRP A 1 96 ? -8.519 3.589 13.116 1.00 98.19 96 TRP A C 1
ATOM 829 O O . TRP A 1 96 ? -8.942 3.134 14.174 1.00 98.19 96 TRP A O 1
ATOM 839 N N . LYS A 1 97 ? -8.306 4.905 12.950 1.00 96.94 97 LYS A N 1
ATOM 840 C CA . LYS A 1 97 ? -8.475 5.896 14.033 1.00 96.94 97 LYS A CA 1
ATOM 841 C C . LYS A 1 97 ? -9.879 5.888 14.648 1.00 96.94 97 LYS A C 1
ATOM 843 O O . LYS A 1 97 ? -10.012 6.160 15.833 1.00 96.94 97 LYS A O 1
ATOM 848 N N . ARG A 1 98 ? -10.925 5.572 13.872 1.00 96.75 98 ARG A N 1
ATOM 849 C CA . ARG A 1 98 ? -12.302 5.458 14.393 1.00 96.75 98 ARG A CA 1
ATOM 850 C C . ARG A 1 98 ? -12.510 4.237 15.295 1.00 96.75 98 ARG A C 1
ATOM 852 O O . ARG A 1 98 ? -13.479 4.209 16.044 1.00 96.75 98 ARG A O 1
ATOM 859 N N . ARG A 1 99 ? -11.651 3.222 15.176 1.00 96.00 99 ARG A N 1
ATOM 860 C CA . ARG A 1 99 ? -11.783 1.910 15.833 1.00 96.00 99 ARG A CA 1
ATOM 861 C C . ARG A 1 99 ? -10.718 1.662 16.904 1.00 96.00 99 ARG A C 1
ATOM 863 O O . ARG A 1 99 ? -10.909 0.791 17.746 1.00 96.00 99 ARG A O 1
ATOM 870 N N . ALA A 1 100 ? -9.607 2.388 16.843 1.00 96.75 100 ALA A N 1
ATOM 871 C CA . ALA A 1 100 ? -8.480 2.273 17.754 1.00 96.75 100 ALA A CA 1
ATOM 872 C C . ALA A 1 100 ? -8.771 2.901 19.126 1.00 96.75 100 ALA A C 1
ATOM 874 O O . ALA A 1 100 ? -9.472 3.910 19.232 1.00 96.75 100 ALA A O 1
ATOM 875 N N . GLY A 1 101 ? -8.209 2.307 20.177 1.00 95.94 101 GLY A N 1
ATOM 876 C CA . GLY A 1 101 ? -8.181 2.884 21.517 1.00 95.94 101 GLY A CA 1
ATOM 877 C C . GLY A 1 101 ? -7.209 4.070 21.630 1.00 95.94 101 GLY A C 1
ATOM 878 O O . GLY A 1 101 ? -6.373 4.276 20.750 1.00 95.94 101 GLY A O 1
ATOM 879 N N . PRO A 1 102 ? -7.281 4.850 22.726 1.00 91.88 102 PRO A N 1
ATOM 880 C CA . PRO A 1 102 ? -6.453 6.047 22.918 1.00 91.88 102 PRO A CA 1
ATOM 881 C C . PRO A 1 102 ? -4.943 5.764 22.965 1.00 91.88 102 PRO A C 1
ATOM 883 O O . PRO A 1 102 ? -4.159 6.634 22.595 1.00 91.88 102 PRO A O 1
ATOM 886 N N . ASP A 1 103 ? -4.553 4.557 23.382 1.00 94.75 103 ASP A N 1
ATOM 887 C CA . ASP A 1 103 ? -3.153 4.134 23.530 1.00 94.75 103 ASP A CA 1
ATOM 888 C C . ASP A 1 103 ? -2.696 3.159 22.428 1.00 94.75 103 ASP A C 1
ATOM 890 O O . ASP A 1 103 ? -1.577 2.640 22.467 1.00 94.75 103 ASP A O 1
ATOM 894 N N . ASP A 1 104 ? -3.553 2.881 21.441 1.00 96.38 104 ASP A N 1
ATOM 895 C CA . ASP A 1 104 ? -3.202 1.995 20.337 1.00 96.38 104 ASP A CA 1
ATOM 896 C C . ASP A 1 104 ? -2.197 2.672 19.395 1.00 96.38 104 ASP A C 1
ATOM 898 O O . ASP A 1 104 ? -2.210 3.884 19.168 1.00 96.38 104 ASP A O 1
ATOM 902 N N . THR A 1 105 ? -1.340 1.862 18.775 1.00 95.69 105 THR A N 1
ATOM 903 C CA . THR A 1 105 ? -0.396 2.321 17.750 1.00 95.69 105 THR A CA 1
ATOM 904 C C . THR A 1 105 ? -0.643 1.590 16.443 1.00 95.69 105 THR A C 1
ATOM 906 O O . THR A 1 105 ? -0.907 0.386 16.427 1.00 95.69 105 THR A O 1
ATOM 909 N N . LEU A 1 106 ? -0.555 2.323 15.333 1.00 97.44 106 LEU A N 1
ATOM 910 C CA . LEU A 1 106 ? -0.690 1.739 14.010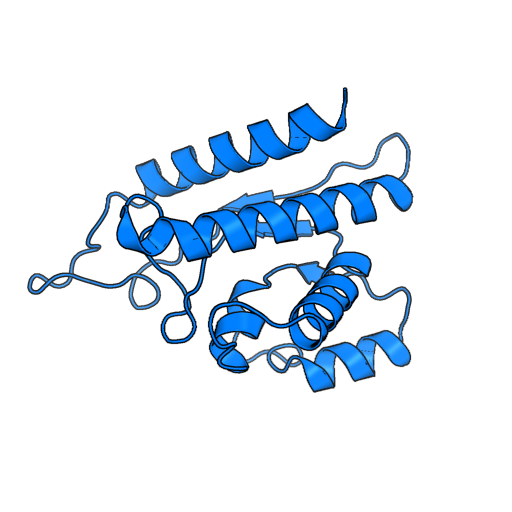 1.00 97.44 106 LEU A CA 1
ATOM 911 C C . LEU A 1 106 ? 0.681 1.391 13.430 1.00 97.44 106 LEU A C 1
ATOM 913 O O . LEU A 1 106 ? 1.527 2.265 13.241 1.00 97.44 106 LEU A O 1
ATOM 917 N N . ALA A 1 107 ? 0.875 0.119 13.091 1.00 98.00 107 ALA A N 1
ATOM 918 C CA . ALA A 1 107 ? 2.058 -0.332 12.376 1.00 98.00 107 ALA A CA 1
ATOM 919 C C . ALA A 1 107 ? 1.883 -0.169 10.857 1.00 98.00 107 ALA A C 1
ATOM 921 O O . ALA A 1 107 ? 0.920 -0.668 10.271 1.00 98.00 107 ALA A O 1
ATOM 922 N N . PHE A 1 108 ? 2.862 0.478 10.224 1.00 98.31 108 PHE A N 1
ATOM 923 C CA . PHE A 1 108 ? 3.034 0.512 8.774 1.00 98.31 108 PHE A CA 1
ATOM 924 C C . PHE A 1 108 ? 4.448 0.037 8.436 1.00 98.31 108 PHE A C 1
ATOM 926 O O . PHE A 1 108 ? 5.435 0.667 8.821 1.00 98.31 108 PHE A O 1
ATOM 933 N N . THR A 1 109 ? 4.560 -1.076 7.720 1.00 97.44 109 THR A N 1
ATOM 934 C CA . THR A 1 109 ? 5.847 -1.666 7.338 1.00 97.44 109 THR A CA 1
ATOM 935 C C . THR A 1 109 ? 6.078 -1.453 5.852 1.00 97.44 109 THR A C 1
ATOM 937 O O . THR A 1 109 ? 5.333 -1.989 5.042 1.00 97.44 109 THR A O 1
ATOM 940 N N . CYS A 1 110 ? 7.120 -0.705 5.475 1.00 95.56 110 CYS A N 1
ATOM 941 C CA . CYS A 1 110 ? 7.548 -0.634 4.074 1.00 95.56 110 CYS A CA 1
ATOM 942 C C . CYS A 1 110 ? 8.018 -2.029 3.637 1.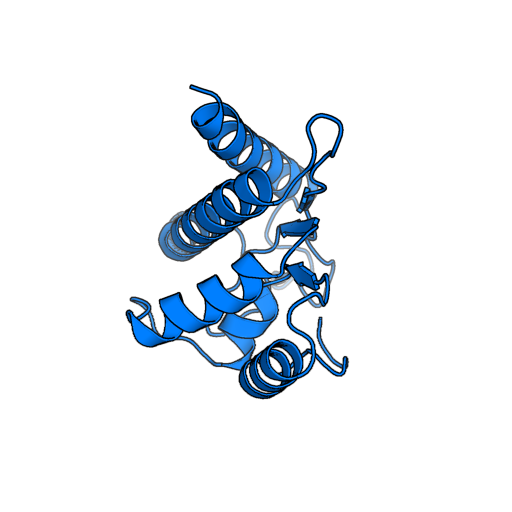00 95.56 110 CYS A C 1
ATOM 944 O O . CYS A 1 110 ? 9.036 -2.521 4.124 1.00 95.56 110 CYS A O 1
ATOM 946 N N . GLU A 1 111 ? 7.266 -2.679 2.753 1.00 91.12 111 GLU A N 1
ATOM 947 C CA . GLU A 1 111 ? 7.436 -4.090 2.404 1.00 91.12 111 GLU A CA 1
ATOM 948 C C . GLU A 1 111 ? 7.972 -4.248 0.975 1.00 91.12 111 GLU A C 1
ATOM 950 O O . GLU A 1 111 ? 7.430 -4.990 0.154 1.00 91.12 111 GLU A O 1
ATOM 955 N N . LEU A 1 112 ? 9.058 -3.544 0.652 1.00 92.31 112 LEU A N 1
ATOM 956 C CA . LEU A 1 112 ? 9.708 -3.687 -0.650 1.00 92.31 112 LEU A CA 1
ATOM 957 C C . LEU A 1 112 ? 10.480 -5.017 -0.695 1.00 92.31 112 LEU A C 1
ATOM 959 O O . LEU A 1 112 ? 11.562 -5.164 -0.113 1.00 92.31 112 LEU A O 1
ATOM 963 N N . GLY A 1 113 ? 9.896 -6.010 -1.362 1.00 88.19 113 GLY A N 1
ATOM 964 C CA . GLY A 1 113 ? 10.451 -7.346 -1.526 1.00 88.19 113 GLY A CA 1
ATOM 965 C C . GLY A 1 113 ? 11.685 -7.337 -2.436 1.00 88.19 113 GLY A C 1
ATOM 966 O O . GLY A 1 113 ? 11.743 -6.540 -3.375 1.00 88.19 113 GLY A O 1
ATOM 967 N N . PRO A 1 114 ? 12.684 -8.199 -2.175 1.00 84.12 114 PRO A N 1
ATOM 968 C CA . PRO A 1 114 ? 13.809 -8.391 -3.084 1.00 84.12 114 PRO A CA 1
ATOM 969 C C . PRO A 1 114 ? 13.358 -9.156 -4.340 1.00 84.12 114 PRO A C 1
ATOM 971 O O . PRO A 1 114 ? 12.214 -9.601 -4.443 1.00 84.12 114 PRO A O 1
ATOM 974 N N . LYS A 1 115 ? 14.276 -9.378 -5.280 1.00 80.31 115 LYS A N 1
ATOM 975 C CA . LYS A 1 115 ? 14.074 -10.259 -6.442 1.00 80.31 115 LYS A CA 1
ATOM 976 C C . LYS A 1 115 ? 13.425 -11.597 -6.020 1.00 80.31 115 LYS A C 1
ATOM 978 O O . LYS A 1 115 ? 13.892 -12.199 -5.049 1.00 80.31 115 LYS A O 1
ATOM 983 N N . PRO A 1 116 ? 12.376 -12.080 -6.714 1.00 80.38 116 PRO A N 1
ATOM 984 C CA . PRO A 1 116 ? 11.830 -11.570 -7.977 1.00 80.38 116 PRO A CA 1
ATOM 985 C C . PRO A 1 116 ? 10.656 -10.575 -7.827 1.00 80.38 116 PRO A C 1
ATOM 987 O O . PRO A 1 116 ? 9.960 -10.330 -8.806 1.00 80.38 116 PRO A O 1
ATOM 990 N N . TYR A 1 117 ? 10.381 -10.029 -6.633 1.00 83.94 117 TYR A N 1
ATOM 991 C CA . TYR A 1 117 ? 9.303 -9.038 -6.467 1.00 83.94 117 TYR A CA 1
ATOM 992 C C . TYR A 1 117 ? 9.626 -7.719 -7.170 1.00 83.94 117 TYR A C 1
ATOM 994 O O . TYR A 1 117 ? 8.765 -7.154 -7.838 1.00 83.94 117 TYR A O 1
ATOM 1002 N N . ALA A 1 118 ? 10.858 -7.235 -7.014 1.00 87.06 118 ALA A N 1
ATOM 1003 C CA . ALA A 1 118 ? 11.341 -6.055 -7.718 1.00 87.06 118 ALA A CA 1
ATOM 1004 C C . ALA A 1 118 ? 11.585 -6.365 -9.202 1.00 87.06 118 ALA A C 1
ATOM 1006 O O . ALA A 1 118 ? 12.107 -7.433 -9.537 1.00 87.06 118 ALA A O 1
ATOM 1007 N N . ILE A 1 119 ? 11.251 -5.411 -10.074 1.00 90.44 119 ILE A N 1
ATOM 1008 C CA . ILE A 1 119 ? 11.692 -5.426 -11.470 1.00 90.44 119 ILE A CA 1
ATOM 1009 C C . ILE A 1 119 ? 13.218 -5.290 -11.476 1.00 90.44 119 ILE A C 1
ATOM 1011 O O . ILE A 1 119 ? 13.797 -4.498 -10.730 1.00 90.44 119 ILE A O 1
ATOM 1015 N N . THR A 1 120 ? 13.877 -6.090 -12.311 1.00 92.50 120 THR A N 1
ATOM 1016 C CA . THR A 1 120 ? 15.334 -6.067 -12.446 1.00 92.50 120 THR A CA 1
ATOM 1017 C C . THR A 1 120 ? 15.766 -5.604 -13.825 1.00 92.50 120 THR A C 1
ATOM 1019 O O . THR A 1 120 ? 15.128 -5.931 -14.826 1.00 92.50 120 THR A O 1
ATOM 1022 N N . GLY A 1 121 ? 16.895 -4.903 -13.882 1.00 91.50 121 GLY A N 1
ATOM 1023 C CA . GLY A 1 121 ? 17.562 -4.543 -15.124 1.00 91.50 121 GLY A CA 1
ATOM 1024 C C . GLY A 1 121 ? 18.185 -5.749 -15.846 1.00 91.50 121 GLY A C 1
ATOM 1025 O O . GLY A 1 121 ? 18.184 -6.870 -15.329 1.00 91.50 121 GLY A O 1
ATOM 1026 N N . PRO A 1 122 ? 18.763 -5.536 -17.043 1.00 93.00 122 PRO A N 1
ATOM 1027 C CA . PRO A 1 122 ? 19.421 -6.591 -17.822 1.00 93.00 122 PRO A CA 1
ATOM 1028 C C . PRO A 1 122 ? 20.620 -7.248 -17.120 1.00 93.00 122 PRO A C 1
ATOM 1030 O O . PRO A 1 122 ? 21.001 -8.363 -17.466 1.00 93.00 122 PRO A O 1
ATOM 1033 N N . ASP A 1 123 ? 21.216 -6.566 -16.141 1.00 93.12 123 ASP A N 1
ATOM 1034 C CA . ASP A 1 123 ? 22.281 -7.083 -15.274 1.00 93.12 123 ASP A CA 1
ATOM 1035 C C . ASP A 1 123 ? 21.746 -7.947 -14.114 1.00 93.12 123 ASP A C 1
ATOM 1037 O O . ASP A 1 123 ? 22.512 -8.473 -13.305 1.00 93.12 123 ASP A O 1
ATOM 1041 N N . GLY A 1 124 ? 20.422 -8.091 -14.034 1.00 89.69 124 GLY A N 1
ATOM 1042 C CA . GLY A 1 124 ? 19.718 -8.823 -13.001 1.00 89.69 124 GLY A CA 1
ATOM 1043 C C . GLY A 1 124 ? 19.621 -8.080 -11.676 1.00 89.69 124 GLY A C 1
ATOM 1044 O O . GLY A 1 124 ? 19.201 -8.720 -10.718 1.00 89.69 124 GLY A O 1
ATOM 1045 N N . ASN A 1 125 ? 20.001 -6.798 -11.573 1.00 90.06 125 ASN A N 1
ATOM 1046 C CA . ASN A 1 125 ? 19.901 -5.981 -10.356 1.00 90.06 125 ASN A CA 1
ATOM 1047 C C . ASN A 1 125 ? 18.618 -5.163 -10.277 1.00 90.06 125 ASN A C 1
ATOM 1049 O O . ASN A 1 125 ? 17.974 -4.928 -11.291 1.00 90.06 125 ASN A O 1
ATOM 1053 N N . ASP A 1 126 ? 18.239 -4.768 -9.059 1.00 90.31 126 ASP A N 1
ATOM 1054 C CA . ASP A 1 126 ? 17.115 -3.860 -8.835 1.00 90.31 126 ASP A CA 1
ATOM 1055 C C . ASP A 1 126 ? 17.357 -2.578 -9.651 1.00 90.31 126 ASP A C 1
ATOM 1057 O O . ASP A 1 126 ? 18.471 -2.054 -9.714 1.00 90.31 126 ASP A O 1
ATOM 1061 N N . THR A 1 127 ? 16.310 -2.093 -10.303 1.00 91.25 127 THR A N 1
ATOM 1062 C CA . THR A 1 127 ? 16.316 -0.871 -11.123 1.00 91.25 127 THR A CA 1
ATOM 1063 C C . THR A 1 127 ? 16.468 0.407 -10.288 1.00 91.25 127 THR A C 1
ATOM 1065 O O . THR A 1 127 ? 16.812 1.458 -10.834 1.00 91.25 127 THR A O 1
ATOM 1068 N N . THR A 1 128 ? 16.242 0.325 -8.971 1.00 92.25 128 THR A N 1
ATOM 1069 C CA . THR A 1 128 ? 16.310 1.426 -7.999 1.00 92.25 128 THR A CA 1
ATOM 1070 C C . THR A 1 128 ? 17.050 1.030 -6.719 1.00 92.25 128 THR A C 1
ATOM 1072 O O . THR A 1 128 ? 17.226 -0.147 -6.397 1.00 92.25 128 THR A O 1
ATOM 1075 N N . ASP A 1 129 ? 17.469 2.036 -5.939 1.00 92.94 129 ASP A N 1
ATOM 1076 C CA . ASP A 1 129 ? 17.893 1.823 -4.553 1.00 92.94 129 ASP A CA 1
ATOM 1077 C C . ASP A 1 129 ? 16.659 1.606 -3.665 1.00 92.94 129 ASP A C 1
ATOM 1079 O O . ASP A 1 129 ? 15.972 2.544 -3.246 1.00 92.94 129 ASP A O 1
ATOM 1083 N N . ARG A 1 130 ? 16.401 0.338 -3.347 1.00 91.69 130 ARG A N 1
ATOM 1084 C CA . ARG A 1 130 ? 15.275 -0.090 -2.513 1.00 91.69 130 ARG A CA 1
ATOM 1085 C C . ARG A 1 130 ? 15.281 0.516 -1.107 1.00 91.69 130 ARG A C 1
ATOM 1087 O O . ARG A 1 130 ? 14.214 0.706 -0.527 1.00 91.69 130 ARG A O 1
ATOM 1094 N N . TRP A 1 131 ? 16.450 0.814 -0.537 1.00 93.44 131 TRP A N 1
ATOM 1095 C CA . TRP A 1 131 ? 16.527 1.484 0.762 1.00 93.44 131 TRP A CA 1
ATOM 1096 C C . TRP A 1 131 ? 16.065 2.937 0.645 1.00 93.44 131 TRP A C 1
ATOM 1098 O O . TRP A 1 131 ? 15.255 3.394 1.454 1.00 93.44 131 TRP A O 1
ATOM 1108 N N . ALA A 1 132 ? 16.522 3.639 -0.393 1.00 96.56 132 ALA A N 1
ATOM 1109 C CA . ALA A 1 132 ? 16.085 5.003 -0.669 1.00 96.56 132 ALA A CA 1
ATOM 1110 C C . ALA A 1 132 ? 14.570 5.076 -0.936 1.00 96.56 132 ALA A C 1
ATOM 1112 O O . ALA A 1 132 ? 13.896 5.943 -0.377 1.00 96.56 132 ALA A O 1
ATOM 1113 N N . GLU A 1 133 ? 14.004 4.139 -1.704 1.00 95.81 133 GLU A N 1
ATOM 1114 C CA . GLU A 1 133 ? 12.553 4.084 -1.937 1.00 95.81 133 GLU A CA 1
ATOM 1115 C C . GLU A 1 133 ? 11.759 3.737 -0.670 1.00 95.81 133 GLU A C 1
ATOM 1117 O O . GLU A 1 133 ? 10.704 4.325 -0.428 1.00 95.81 133 GLU A O 1
ATOM 1122 N N . ALA A 1 134 ? 12.268 2.854 0.196 1.00 96.19 134 ALA A N 1
ATOM 1123 C CA . ALA A 1 134 ? 11.630 2.579 1.484 1.00 96.19 134 ALA A CA 1
ATOM 1124 C C . ALA A 1 134 ? 11.594 3.830 2.382 1.00 96.19 134 ALA A C 1
ATOM 1126 O O . ALA A 1 134 ? 10.579 4.100 3.027 1.00 96.19 134 ALA A O 1
ATOM 1127 N N . LEU A 1 135 ? 12.669 4.626 2.402 1.00 97.81 135 LEU A N 1
ATOM 1128 C CA . LEU A 1 135 ? 12.699 5.901 3.125 1.00 97.81 135 LEU A CA 1
ATOM 1129 C C . LEU A 1 135 ? 11.726 6.923 2.525 1.00 97.81 135 LEU A C 1
ATOM 1131 O O . LEU A 1 135 ? 10.979 7.543 3.280 1.00 97.81 135 LEU A O 1
ATOM 1135 N N . MET A 1 136 ? 11.679 7.038 1.195 1.00 98.00 136 MET A N 1
ATOM 1136 C CA . MET A 1 136 ? 10.723 7.894 0.486 1.00 98.00 136 MET A CA 1
ATOM 1137 C C . MET A 1 136 ? 9.275 7.526 0.836 1.00 98.00 136 MET A C 1
ATOM 1139 O O . MET A 1 136 ? 8.487 8.402 1.191 1.00 98.00 136 MET A O 1
ATOM 1143 N N . MET A 1 137 ? 8.921 6.238 0.793 1.00 98.31 137 MET A N 1
ATOM 1144 C CA . MET A 1 137 ? 7.579 5.771 1.151 1.00 98.31 137 MET A CA 1
ATOM 1145 C C . MET A 1 137 ? 7.245 6.079 2.610 1.00 98.31 137 MET A C 1
ATOM 1147 O O . MET A 1 137 ? 6.167 6.597 2.897 1.00 98.31 137 MET A O 1
ATOM 1151 N N . LYS A 1 138 ? 8.177 5.800 3.529 1.00 98.19 138 LYS A N 1
ATOM 1152 C CA . LYS A 1 138 ? 8.023 6.104 4.955 1.00 98.19 138 LYS A CA 1
ATOM 1153 C C . LYS A 1 138 ? 7.740 7.594 5.173 1.00 98.19 138 LYS A C 1
ATOM 1155 O O . LYS A 1 138 ? 6.845 7.921 5.949 1.00 98.19 138 LYS A O 1
ATOM 1160 N N . ASP A 1 139 ? 8.456 8.485 4.490 1.00 98.50 139 ASP A N 1
ATOM 1161 C CA . ASP A 1 139 ? 8.259 9.933 4.621 1.00 98.50 139 ASP A CA 1
ATOM 1162 C C . ASP A 1 139 ? 6.902 10.386 4.044 1.00 98.50 139 ASP A C 1
ATOM 1164 O O . ASP A 1 139 ? 6.185 11.145 4.698 1.00 98.50 139 ASP A O 1
ATOM 1168 N N . LEU A 1 140 ? 6.490 9.864 2.880 1.00 98.44 140 LEU A N 1
ATOM 1169 C CA . LEU A 1 140 ? 5.176 10.145 2.277 1.00 98.44 140 LEU A CA 1
ATOM 1170 C C . LEU A 1 140 ? 4.016 9.688 3.170 1.00 98.44 140 LEU A C 1
ATOM 1172 O O . LEU A 1 140 ? 3.066 10.434 3.407 1.00 98.44 140 LEU A O 1
ATOM 1176 N N . VAL A 1 141 ? 4.101 8.465 3.692 1.00 98.06 141 VAL A N 1
ATOM 1177 C CA . VAL A 1 141 ? 3.079 7.875 4.565 1.00 98.06 141 VAL A CA 1
ATOM 1178 C C . VAL A 1 141 ? 3.005 8.615 5.895 1.00 98.06 141 VAL A C 1
ATOM 1180 O O . VAL A 1 141 ? 1.909 8.904 6.374 1.00 98.06 141 VAL A O 1
ATOM 1183 N N . LYS A 1 142 ? 4.156 8.980 6.471 1.00 97.69 142 LYS A N 1
ATOM 1184 C CA . LYS A 1 142 ? 4.213 9.797 7.684 1.00 97.69 142 LYS A CA 1
ATOM 1185 C C . LYS A 1 142 ? 3.557 11.160 7.467 1.00 97.69 142 LYS A C 1
ATOM 1187 O O . LYS A 1 142 ? 2.751 11.565 8.295 1.00 97.69 142 LYS A O 1
ATOM 1192 N N . ALA A 1 143 ? 3.828 11.822 6.341 1.00 97.81 143 ALA A N 1
ATOM 1193 C CA . ALA A 1 143 ? 3.190 13.093 6.008 1.00 97.81 143 ALA A CA 1
ATOM 1194 C C . ALA A 1 143 ? 1.661 12.960 5.888 1.00 97.81 143 ALA A C 1
ATOM 1196 O O . ALA A 1 143 ? 0.930 13.784 6.439 1.00 97.81 143 ALA A O 1
ATOM 1197 N N . ARG A 1 144 ? 1.165 11.895 5.237 1.00 97.31 144 ARG A N 1
ATOM 1198 C CA . ARG A 1 144 ? -0.276 11.595 5.187 1.00 97.31 144 ARG A CA 1
ATOM 1199 C C . ARG A 1 144 ? -0.844 11.373 6.582 1.00 97.31 144 ARG A C 1
ATOM 1201 O O . ARG A 1 144 ? -1.843 11.994 6.919 1.00 97.31 144 ARG A O 1
ATOM 1208 N N . TRP A 1 145 ? -0.195 10.564 7.416 1.00 96.94 145 TRP A N 1
ATOM 1209 C CA . TRP A 1 145 ? -0.636 10.315 8.790 1.00 96.94 145 TRP A CA 1
ATOM 1210 C C . TRP A 1 145 ? -0.704 11.591 9.639 1.00 96.94 145 TRP A C 1
ATOM 1212 O O . TRP A 1 145 ? -1.711 11.831 10.309 1.00 96.94 145 TRP A O 1
ATOM 1222 N N . ASP A 1 146 ? 0.336 12.423 9.584 1.00 96.62 146 ASP A N 1
ATOM 1223 C CA . ASP A 1 146 ? 0.427 13.664 10.354 1.00 96.62 146 ASP A CA 1
ATOM 1224 C C . ASP A 1 146 ? -0.659 14.669 9.912 1.00 96.62 146 ASP A C 1
ATOM 1226 O O . ASP A 1 146 ? -1.255 15.338 10.755 1.00 96.62 146 ASP A O 1
ATOM 1230 N N . SER A 1 147 ? -1.031 14.690 8.623 1.00 95.69 147 SER A N 1
ATOM 1231 C CA . SER A 1 147 ? -2.154 15.503 8.113 1.00 95.69 147 SER A CA 1
ATOM 1232 C C . SER A 1 147 ? -3.538 15.089 8.643 1.00 95.69 147 SER A C 1
ATOM 1234 O O . SER A 1 147 ? -4.500 15.843 8.536 1.00 95.69 147 SER A O 1
ATOM 1236 N N . LEU A 1 148 ? -3.659 13.895 9.236 1.00 92.62 148 LEU A N 1
ATOM 1237 C CA . LEU A 1 148 ? -4.894 13.419 9.871 1.00 92.62 148 LEU A CA 1
ATOM 1238 C C . LEU A 1 148 ? -5.019 13.838 11.339 1.00 92.62 148 LEU A C 1
ATOM 1240 O O . LEU A 1 148 ? -5.987 13.439 11.990 1.00 92.62 148 LEU A O 1
ATOM 1244 N N . ALA A 1 149 ? -3.988 14.454 11.918 1.00 75.00 149 ALA A N 1
ATOM 1245 C CA . ALA A 1 149 ? -3.980 14.911 13.308 1.00 75.00 149 ALA A CA 1
ATOM 1246 C C . ALA A 1 149 ? -4.362 16.395 13.446 1.00 75.00 149 ALA A C 1
ATOM 1248 O O . ALA A 1 149 ? -4.626 16.842 14.561 1.00 75.00 149 ALA A O 1
ATOM 1249 N N . SER A 1 150 ? -4.381 17.127 12.329 1.00 53.19 150 SER A N 1
ATOM 1250 C CA . SER A 1 150 ? -4.851 18.512 12.213 1.00 53.19 150 SER A CA 1
ATOM 1251 C C . SER A 1 150 ? -6.350 18.618 11.977 1.00 53.19 150 SER A C 1
ATOM 1253 O O . SER A 1 150 ? -6.874 17.773 11.214 1.00 53.19 150 SER A O 1
#

Radius of gyration: 15.37 Å; chains: 1; bounding box: 41×37×41 Å

Foldseek 3Di:
DPPDQPLELVSVLVVCVVPVQAEDALLCLSHCQVVLADPPGDPVNVVSLLSSLLRYQEYEDAFHHNHASHDQCPDPVCVVRVVVVLVSVLSSLVSNVVVDDPPDDYYYHHDQDAPPNADADPVRHHPDDSVVSSVVSVVSNVVSNVVVVD

pLDDT: mean 94.92, std 6.06, range [53.19, 98.81]

Secondary structure (DSSP, 8-state):
-TTSGGGSHHHHHHHHHH-TTPPEEE-THHHHHHTTPPSSPPHHHHHHHHHHHHTEEEEEE----SS-SS--TTSGGGHHHHHHHHHHHHHHHHHHHHHS-TT---EEEE----TTSS-B-TTSSBSS-HHHHHHHHHHHHHHHHHHT--